Protein AF-F9ELX4-F1 (afdb_monomer_lite)

Organism: NCBI:txid997347

pLDDT: mean 89.17, std 4.65, range [71.38, 95.75]

Foldseek 3Di:
DDPVVVVVVCVPVDDDDDDDDPPDDDDDPPDVVRVVVVCVVVVHDDDDDDDDDDDD

Radius of gyration: 19.5 Å; chains: 1; bounding box: 52×13×44 Å

Secondary structure (DSSP, 8-state):
--HHHHHHHHTTTS-------TT------SSHHHHHHHHHHTT-------------

Sequence (56 aa):
MWWENILYELIGKQDINVKNIENRFWAEVDYIEDYERILKFRKYNINYNIAIEKKK

Structure (mmCIF, N/CA/C/O backbone):
data_AF-F9ELX4-F1
#
_entry.id   AF-F9ELX4-F1
#
loop_
_atom_site.group_PDB
_atom_site.id
_atom_site.type_symbol
_atom_site.label_atom_id
_atom_site.label_alt_id
_atom_site.label_comp_id
_atom_site.label_asym_id
_atom_site.label_entity_id
_atom_site.label_seq_id
_atom_site.pdbx_PDB_ins_code
_atom_site.Cartn_x
_atom_site.Cartn_y
_atom_site.Cartn_z
_atom_site.occupancy
_atom_site.B_iso_or_equiv
_atom_site.auth_seq_id
_atom_site.auth_comp_id
_atom_site.auth_asym_id
_atom_site.auth_atom_id
_atom_site.pdbx_PDB_model_num
ATOM 1 N N . MET A 1 1 ? 9.245 9.471 15.604 1.00 74.50 1 MET A N 1
ATOM 2 C CA . MET A 1 1 ? 7.835 9.281 16.009 1.00 74.50 1 MET A CA 1
ATOM 3 C C . MET A 1 1 ? 6.989 9.468 14.761 1.00 74.50 1 MET A C 1
ATOM 5 O O . MET A 1 1 ? 7.272 10.408 14.030 1.00 74.50 1 MET A O 1
ATOM 9 N N . TRP A 1 2 ? 6.065 8.551 14.474 1.00 92.56 2 TRP A N 1
ATOM 10 C CA . TRP A 1 2 ? 5.264 8.534 13.239 1.00 92.56 2 TRP A CA 1
ATOM 11 C C . TRP A 1 2 ? 3.819 8.945 13.539 1.00 92.56 2 TRP A C 1
ATOM 13 O O . TRP A 1 2 ? 3.387 8.842 14.687 1.00 92.56 2 TRP A O 1
ATOM 23 N N . TRP A 1 3 ? 3.070 9.403 12.531 1.00 92.69 3 TRP A N 1
ATOM 24 C CA . TRP A 1 3 ? 1.664 9.803 12.704 1.00 92.69 3 TRP A CA 1
ATOM 25 C C . TRP A 1 3 ? 0.775 8.634 13.162 1.00 92.69 3 TRP A C 1
ATOM 27 O O . TRP A 1 3 ? -0.171 8.843 13.915 1.00 92.69 3 TRP A O 1
ATOM 37 N N . GLU A 1 4 ? 1.124 7.400 12.795 1.00 92.00 4 GLU A N 1
ATOM 38 C CA . GLU A 1 4 ? 0.424 6.181 13.222 1.00 92.00 4 GLU A CA 1
ATOM 39 C C . GLU A 1 4 ? 0.449 5.990 14.742 1.00 92.00 4 GLU A C 1
ATOM 41 O O . GLU A 1 4 ? -0.548 5.578 15.328 1.00 92.00 4 GLU A O 1
ATOM 46 N N . ASN A 1 5 ? 1.549 6.365 15.406 1.00 93.38 5 ASN A N 1
ATOM 47 C CA . ASN A 1 5 ? 1.662 6.254 16.862 1.00 93.38 5 ASN A CA 1
ATOM 48 C C . ASN A 1 5 ? 0.597 7.096 17.571 1.00 93.38 5 ASN A C 1
ATOM 50 O O . ASN A 1 5 ? 0.020 6.651 18.558 1.00 93.38 5 ASN A O 1
ATOM 54 N N . ILE A 1 6 ? 0.294 8.279 17.031 1.00 91.88 6 ILE A N 1
ATOM 55 C CA . ILE A 1 6 ? -0.765 9.142 17.560 1.00 91.88 6 ILE A CA 1
ATOM 56 C C . ILE A 1 6 ? -2.130 8.464 17.416 1.00 91.88 6 ILE A C 1
ATOM 58 O O . ILE A 1 6 ? -2.939 8.520 18.336 1.00 91.88 6 ILE A O 1
ATOM 62 N N . LEU A 1 7 ? -2.390 7.775 16.299 1.00 92.25 7 LEU A N 1
ATOM 63 C CA . LEU A 1 7 ? -3.646 7.041 16.119 1.00 92.25 7 LEU A CA 1
ATOM 64 C C . LEU A 1 7 ? -3.771 5.874 17.102 1.00 92.25 7 LEU A C 1
ATOM 66 O O . LEU A 1 7 ? -4.842 5.677 17.672 1.00 92.25 7 LEU A O 1
ATOM 70 N N . TYR A 1 8 ? -2.684 5.140 17.353 1.00 91.38 8 TYR A N 1
ATOM 71 C CA . TYR A 1 8 ? -2.679 4.069 18.351 1.00 91.38 8 TYR A CA 1
ATOM 72 C C . TYR A 1 8 ? -2.924 4.596 19.768 1.00 91.38 8 TYR A C 1
ATOM 74 O O . TYR A 1 8 ? -3.668 3.984 20.533 1.00 91.38 8 TYR A O 1
ATOM 82 N N . GLU A 1 9 ? -2.375 5.762 20.109 1.00 93.56 9 GLU A N 1
ATOM 83 C CA . GLU A 1 9 ? -2.613 6.410 21.403 1.00 93.56 9 GLU A CA 1
ATOM 84 C C . GLU A 1 9 ? -4.070 6.854 21.616 1.00 93.56 9 GLU A C 1
ATOM 86 O O . GLU A 1 9 ? -4.479 7.051 22.768 1.00 93.56 9 GLU A O 1
ATOM 91 N N . LEU A 1 10 ? -4.846 7.013 20.539 1.00 93.50 10 LEU A N 1
ATOM 92 C CA . LEU A 1 10 ? -6.259 7.404 20.562 1.00 93.50 10 LEU A CA 1
ATOM 93 C C . LEU A 1 10 ? -7.224 6.211 20.666 1.00 93.50 10 LEU A C 1
ATOM 95 O O . LEU A 1 10 ? -8.407 6.420 20.953 1.00 93.50 10 LEU A O 1
ATOM 99 N N . ILE A 1 11 ? -6.742 4.971 20.501 1.00 91.62 11 ILE A N 1
ATOM 100 C CA . ILE A 1 11 ? -7.569 3.761 20.627 1.00 91.62 11 ILE A CA 1
ATOM 101 C C . ILE A 1 11 ? -8.228 3.717 22.013 1.00 91.62 11 ILE A C 1
ATOM 103 O O . ILE A 1 11 ? -7.566 3.810 23.045 1.00 91.62 11 ILE A O 1
ATOM 107 N N . GLY A 1 12 ? -9.557 3.584 22.033 1.00 91.56 12 GLY A N 1
ATOM 108 C CA . GLY A 1 12 ? -10.361 3.532 23.260 1.00 91.56 12 GLY A CA 1
ATOM 109 C C . GLY A 1 12 ? -10.567 4.880 23.962 1.00 91.56 12 GLY A C 1
ATOM 110 O O . GLY A 1 12 ? -11.280 4.926 24.962 1.00 91.56 12 GLY A O 1
ATOM 111 N N . LYS A 1 13 ? -9.978 5.973 23.454 1.00 95.75 13 LYS A N 1
ATOM 112 C CA . LYS A 1 13 ? -10.191 7.343 23.957 1.00 95.75 13 LYS A CA 1
ATOM 113 C C . LYS A 1 13 ? -11.122 8.154 23.061 1.00 95.75 13 LYS A C 1
ATOM 115 O O . LYS A 1 13 ? -11.850 9.008 23.557 1.00 95.75 13 LYS A O 1
ATOM 120 N N . GLN A 1 14 ? -11.076 7.903 21.755 1.00 94.62 14 GLN A N 1
ATOM 121 C CA . GLN A 1 14 ? -11.896 8.580 20.759 1.00 94.62 14 GLN A CA 1
ATOM 122 C C . GLN A 1 14 ? -12.257 7.609 19.634 1.00 94.62 14 GLN A C 1
ATOM 124 O O . GLN A 1 14 ? -11.422 6.813 19.205 1.00 94.62 14 GLN A O 1
ATOM 129 N N . ASP A 1 15 ? -13.480 7.719 19.118 1.00 92.88 15 ASP A N 1
ATOM 130 C CA . ASP A 1 15 ? -13.883 6.984 17.925 1.00 92.88 15 ASP A CA 1
ATOM 131 C C . ASP A 1 15 ? -13.136 7.505 16.690 1.00 92.88 15 ASP A C 1
ATOM 133 O O . ASP A 1 15 ? -13.162 8.697 16.360 1.00 92.88 15 ASP A O 1
ATOM 137 N N . ILE A 1 16 ? -12.468 6.591 15.990 1.00 89.94 16 ILE A N 1
ATOM 138 C CA . ILE A 1 16 ? -11.767 6.864 14.736 1.00 89.94 16 ILE A CA 1
ATOM 139 C C . ILE A 1 16 ? -12.626 6.312 13.598 1.00 89.94 16 ILE A C 1
ATOM 141 O O . ILE A 1 16 ? -12.704 5.104 13.382 1.00 89.94 16 ILE A O 1
ATOM 145 N N . ASN A 1 17 ? -13.289 7.206 12.866 1.00 90.81 17 ASN A N 1
ATOM 146 C CA . ASN A 1 17 ? -14.177 6.828 11.769 1.00 90.81 17 ASN A CA 1
ATOM 147 C C . ASN A 1 17 ? -13.379 6.487 10.503 1.00 90.81 17 ASN A C 1
ATOM 149 O O . ASN A 1 17 ? -12.614 7.313 10.005 1.00 90.81 17 ASN A O 1
ATOM 153 N N . VAL A 1 18 ? -13.612 5.299 9.942 1.00 90.06 18 VAL A N 1
ATOM 154 C CA . VAL A 1 18 ? -12.980 4.837 8.698 1.00 90.06 18 VAL A CA 1
ATOM 155 C C . VAL A 1 18 ? -14.024 4.750 7.589 1.00 90.06 18 VAL A C 1
ATOM 157 O O . VAL A 1 18 ? -15.150 4.304 7.808 1.00 90.06 18 VAL A O 1
ATOM 160 N N . LYS A 1 19 ? -13.651 5.164 6.374 1.00 91.81 19 LYS A N 1
ATOM 161 C CA . LYS A 1 19 ? -14.491 5.046 5.179 1.00 91.81 19 LYS A CA 1
ATOM 162 C C . LYS A 1 19 ? -13.870 4.058 4.203 1.00 91.81 19 LYS A C 1
ATOM 164 O O . LYS A 1 19 ? -12.732 4.239 3.784 1.00 91.81 19 LYS A O 1
ATOM 169 N N . ASN A 1 20 ? -14.645 3.057 3.799 1.00 89.62 20 ASN A N 1
ATOM 170 C CA . ASN A 1 20 ? -14.242 2.140 2.741 1.00 89.62 20 ASN A CA 1
ATOM 171 C C . ASN A 1 20 ? -14.197 2.875 1.383 1.00 89.62 20 ASN A C 1
ATOM 173 O O . ASN A 1 20 ? -15.099 3.649 1.051 1.00 89.62 20 ASN A O 1
ATOM 177 N N . ILE A 1 21 ? -13.133 2.651 0.612 1.00 88.44 21 ILE A N 1
ATOM 178 C CA . ILE A 1 21 ? -12.849 3.308 -0.673 1.00 88.44 21 ILE A CA 1
ATOM 179 C C . ILE A 1 21 ? -12.725 2.292 -1.817 1.00 88.44 21 ILE A C 1
ATOM 181 O O . ILE A 1 21 ? -11.830 2.397 -2.654 1.00 88.44 21 ILE A O 1
ATOM 185 N N . GLU A 1 22 ? -13.625 1.310 -1.853 1.00 87.81 22 GLU A N 1
ATOM 186 C CA . GLU A 1 22 ? -13.651 0.251 -2.870 1.00 87.81 22 GLU A CA 1
ATOM 187 C C . GLU A 1 22 ? -13.530 0.777 -4.308 1.00 87.81 22 GLU A C 1
ATOM 189 O O . GLU A 1 22 ? -13.896 1.913 -4.628 1.00 87.81 22 GLU A O 1
ATOM 194 N N . ASN A 1 23 ? -13.020 -0.082 -5.195 1.00 82.81 23 ASN A N 1
ATOM 195 C CA . ASN A 1 23 ? -12.751 0.215 -6.608 1.00 82.81 23 ASN A CA 1
ATOM 196 C C . ASN A 1 23 ? -11.735 1.345 -6.849 1.00 82.81 23 ASN A C 1
ATOM 198 O O . ASN A 1 23 ? -11.579 1.806 -7.981 1.00 82.81 23 ASN A O 1
ATOM 202 N N . ARG A 1 24 ? -11.012 1.783 -5.812 1.00 84.06 24 ARG A N 1
ATOM 203 C CA . ARG A 1 24 ? -9.845 2.660 -5.940 1.00 84.06 24 ARG A CA 1
ATOM 204 C C . ARG A 1 24 ? -8.572 1.864 -5.693 1.00 84.06 24 ARG A C 1
ATOM 206 O O . ARG A 1 24 ? -8.548 0.942 -4.885 1.00 84.06 24 ARG A O 1
ATOM 213 N N . PHE A 1 25 ? -7.513 2.238 -6.398 1.00 83.75 25 PHE A N 1
ATOM 214 C CA . PHE A 1 25 ? -6.175 1.712 -6.167 1.00 83.75 25 PHE A CA 1
ATOM 215 C C . PHE A 1 25 ? -5.389 2.724 -5.336 1.00 83.75 25 PHE A C 1
ATOM 217 O O . PHE A 1 25 ? -5.308 3.894 -5.712 1.00 83.75 25 PHE A O 1
ATOM 224 N N . TRP A 1 26 ? -4.816 2.268 -4.227 1.00 85.44 26 TRP A N 1
ATOM 225 C CA . TRP A 1 26 ? -3.892 3.031 -3.399 1.00 85.44 26 TRP A CA 1
ATOM 226 C C . TRP A 1 26 ? -2.673 2.159 -3.110 1.00 85.44 26 TRP A C 1
ATOM 228 O O . TRP A 1 26 ? -2.808 0.977 -2.790 1.00 85.44 26 TRP A O 1
ATOM 238 N N . ALA A 1 27 ? -1.494 2.741 -3.264 1.00 83.75 27 ALA A N 1
ATOM 239 C CA . ALA A 1 27 ? -0.232 2.163 -2.843 1.00 83.75 27 ALA A CA 1
ATOM 240 C C . ALA A 1 27 ? 0.673 3.323 -2.433 1.00 83.75 27 ALA A C 1
ATOM 242 O O . ALA A 1 27 ? 0.746 4.327 -3.148 1.00 83.75 27 ALA A O 1
ATOM 243 N N . GLU A 1 28 ? 1.328 3.186 -1.288 1.00 89.75 28 GLU A N 1
ATOM 244 C CA . GLU A 1 28 ? 2.521 3.963 -0.975 1.00 89.75 28 GLU A CA 1
ATOM 245 C C . GLU A 1 28 ? 3.635 3.556 -1.953 1.00 89.75 28 GLU A C 1
ATOM 247 O O . GLU A 1 28 ? 3.685 2.400 -2.376 1.00 89.75 28 GLU A O 1
ATOM 252 N N . VAL A 1 29 ? 4.446 4.513 -2.406 1.00 91.94 29 VAL A N 1
ATOM 253 C CA . VAL A 1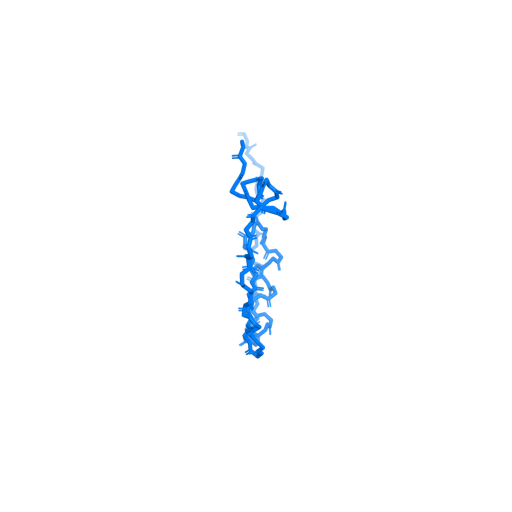 29 ? 5.481 4.279 -3.42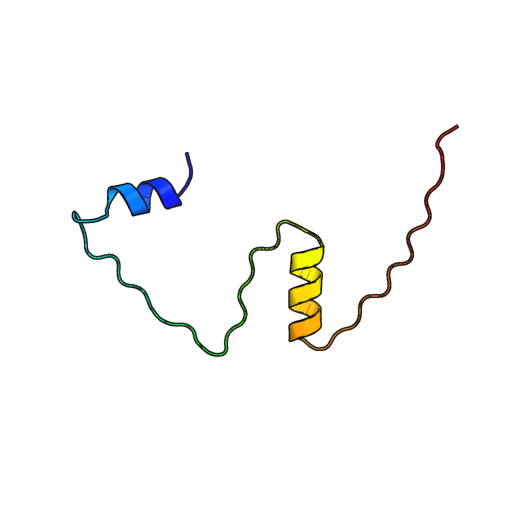6 1.00 91.94 29 VAL A CA 1
ATOM 254 C C . VAL A 1 29 ? 6.840 4.464 -2.775 1.00 91.94 29 VAL A C 1
ATOM 256 O O . VAL A 1 29 ? 7.449 5.526 -2.902 1.00 91.94 29 VAL A O 1
ATOM 259 N N . ASP A 1 30 ? 7.286 3.426 -2.075 1.00 92.31 30 ASP A N 1
ATOM 260 C CA . ASP A 1 30 ? 8.572 3.426 -1.371 1.00 92.31 30 ASP A CA 1
ATOM 261 C C . ASP A 1 30 ? 9.668 2.734 -2.185 1.00 92.31 30 ASP A C 1
ATOM 263 O O . ASP A 1 30 ? 10.841 3.107 -2.104 1.00 92.31 30 ASP A O 1
ATOM 267 N N . TYR A 1 31 ? 9.284 1.763 -3.018 1.00 91.62 31 TYR A N 1
ATOM 268 C CA . TYR A 1 31 ? 10.189 1.023 -3.893 1.00 91.62 31 TYR A CA 1
ATOM 269 C C . TYR A 1 31 ? 9.711 1.031 -5.350 1.00 91.62 31 TYR A C 1
ATOM 271 O O . TYR A 1 31 ? 8.580 1.407 -5.670 1.00 91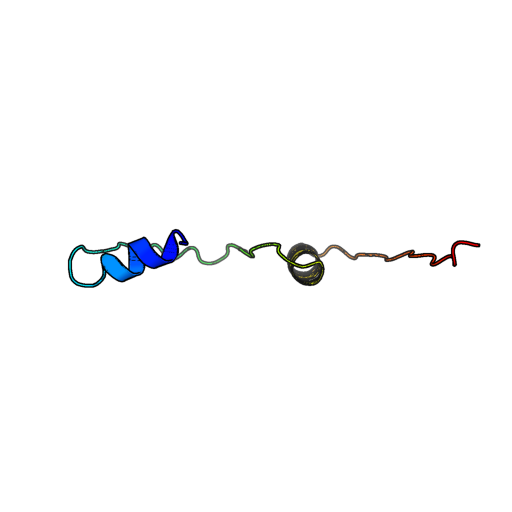.62 31 TYR A O 1
ATOM 279 N N . ILE A 1 32 ? 10.586 0.618 -6.272 1.00 89.25 32 ILE A N 1
ATOM 280 C CA . ILE A 1 32 ? 10.262 0.601 -7.706 1.00 89.25 32 ILE A CA 1
ATOM 281 C C . ILE A 1 32 ? 9.126 -0.386 -8.015 1.00 89.25 32 ILE A C 1
ATOM 283 O O . ILE A 1 32 ? 8.287 -0.119 -8.874 1.00 89.25 32 ILE A O 1
ATOM 287 N N . GLU A 1 33 ? 9.033 -1.474 -7.260 1.00 90.94 33 GL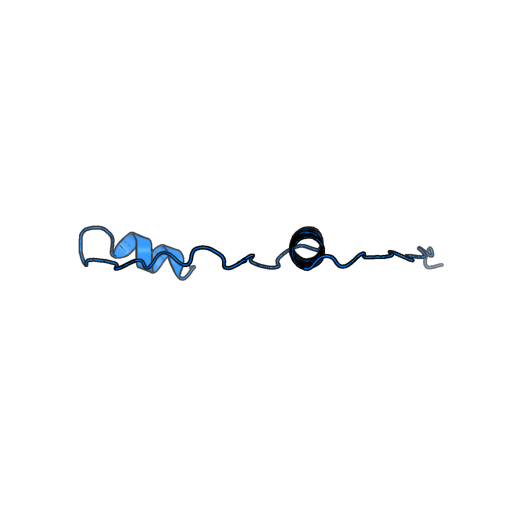U A N 1
ATOM 288 C CA . GLU A 1 33 ? 8.008 -2.509 -7.371 1.00 90.94 33 GLU A CA 1
ATOM 289 C C . GLU A 1 33 ? 6.594 -1.962 -7.083 1.00 90.94 33 GLU A C 1
ATOM 291 O O . GLU A 1 33 ? 5.606 -2.411 -7.676 1.00 90.94 33 GLU A O 1
ATOM 296 N N . ASP A 1 34 ? 6.466 -0.951 -6.217 1.00 92.25 34 ASP A N 1
ATOM 297 C CA . ASP A 1 34 ? 5.183 -0.283 -5.958 1.00 92.25 34 ASP A CA 1
ATOM 298 C C . ASP A 1 34 ? 4.719 0.517 -7.175 1.00 92.25 34 ASP A C 1
ATOM 300 O O . ASP A 1 34 ? 3.542 0.489 -7.559 1.00 92.25 34 ASP A O 1
ATOM 304 N N . TYR A 1 35 ? 5.666 1.171 -7.844 1.00 90.62 35 TYR A N 1
ATOM 305 C CA . TYR A 1 35 ? 5.406 1.859 -9.098 1.00 90.62 35 TYR A CA 1
ATOM 306 C C . TYR A 1 35 ? 5.046 0.878 -10.226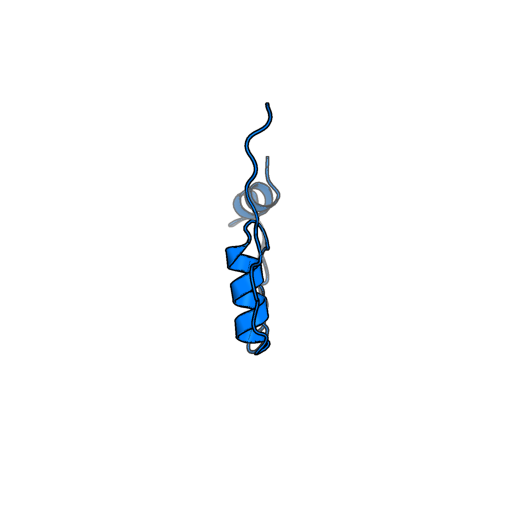 1.00 90.62 35 TYR A C 1
ATOM 308 O O . TYR A 1 35 ? 4.093 1.116 -10.976 1.00 90.62 35 TYR A O 1
ATOM 316 N N . GLU A 1 36 ? 5.719 -0.274 -10.305 1.00 91.56 36 GLU A N 1
ATOM 317 C CA . GLU A 1 36 ? 5.364 -1.353 -11.237 1.00 91.56 36 GLU A CA 1
ATOM 318 C C . GLU A 1 36 ? 3.929 -1.857 -11.016 1.00 91.56 36 GLU A C 1
ATOM 320 O O . GLU A 1 36 ? 3.172 -2.031 -11.978 1.00 91.56 36 GLU A O 1
ATOM 325 N N . ARG A 1 37 ? 3.504 -2.033 -9.755 1.00 90.81 37 ARG A N 1
ATOM 326 C CA . ARG A 1 3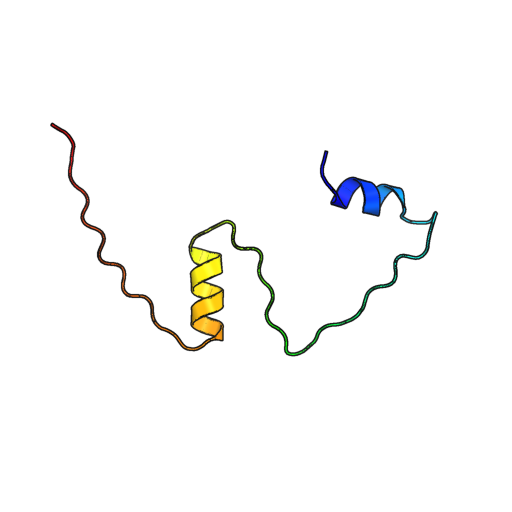7 ? 2.121 -2.413 -9.406 1.00 90.81 37 ARG A CA 1
ATOM 327 C C . ARG A 1 37 ? 1.100 -1.381 -9.883 1.00 90.81 37 ARG A C 1
ATOM 329 O O . ARG A 1 37 ? 0.065 -1.774 -10.430 1.00 90.81 37 ARG A O 1
ATOM 336 N N . ILE A 1 38 ? 1.385 -0.085 -9.719 1.00 91.44 38 ILE A N 1
ATOM 337 C CA . ILE A 1 38 ? 0.532 1.003 -10.230 1.00 91.44 38 ILE A CA 1
ATOM 338 C C . ILE A 1 38 ? 0.390 0.893 -11.748 1.00 91.44 38 ILE A C 1
ATOM 340 O O . ILE A 1 38 ? -0.720 0.964 -12.284 1.00 91.44 38 ILE A O 1
ATOM 344 N N . LEU A 1 39 ? 1.501 0.708 -12.457 1.00 92.06 39 LEU A N 1
ATOM 345 C CA . LEU A 1 39 ? 1.490 0.642 -13.913 1.00 92.06 39 LEU A CA 1
ATOM 346 C C . LEU A 1 39 ? 0.769 -0.603 -14.424 1.00 92.06 39 LEU A C 1
ATOM 348 O O . LEU A 1 39 ? -0.055 -0.485 -15.334 1.00 92.06 39 LEU A O 1
ATOM 352 N N . LYS A 1 40 ? 0.949 -1.752 -13.766 1.00 90.38 40 LYS A N 1
ATOM 353 C CA . LYS A 1 40 ? 0.185 -2.973 -14.044 1.00 90.38 40 LYS A CA 1
ATOM 354 C C . LYS A 1 40 ? -1.317 -2.764 -13.849 1.00 90.38 40 LYS A C 1
ATOM 356 O O . LYS A 1 40 ? -2.093 -3.123 -14.734 1.00 90.38 40 LYS A O 1
ATOM 361 N N . PHE A 1 41 ? -1.738 -2.149 -12.740 1.00 90.38 41 PHE A N 1
ATOM 362 C CA . PHE A 1 41 ? -3.151 -1.818 -12.502 1.00 90.38 41 PHE A CA 1
ATOM 363 C C . PHE A 1 41 ? -3.718 -0.920 -13.613 1.00 90.38 41 PHE A C 1
ATOM 365 O O . PHE A 1 41 ? -4.844 -1.108 -14.073 1.00 90.38 41 PHE A O 1
ATOM 372 N N . ARG A 1 42 ? -2.907 0.023 -14.097 1.00 91.19 42 ARG A N 1
ATOM 373 C CA . ARG A 1 42 ? -3.262 0.950 -15.176 1.00 91.19 42 ARG A CA 1
ATOM 374 C C . ARG A 1 42 ? -3.058 0.386 -16.593 1.00 91.19 42 ARG A C 1
ATOM 376 O O . ARG A 1 42 ? -3.333 1.102 -17.552 1.00 91.19 42 ARG A O 1
ATOM 383 N N . LYS A 1 43 ? -2.627 -0.875 -16.732 1.00 94.12 43 LYS A N 1
ATOM 384 C CA . LYS A 1 43 ? -2.353 -1.564 -18.010 1.00 94.12 43 LYS A CA 1
ATOM 385 C C . LYS A 1 43 ? -1.234 -0.924 -18.851 1.00 94.12 43 LYS A C 1
ATOM 387 O O . LYS A 1 43 ? -1.295 -0.939 -20.078 1.00 94.12 43 LYS A O 1
ATOM 392 N N . TYR A 1 44 ? -0.218 -0.373 -18.196 1.00 94.06 44 TYR A N 1
ATOM 393 C CA . TYR A 1 44 ? 1.017 0.082 -18.837 1.00 94.06 44 TYR A CA 1
ATOM 394 C C . TYR A 1 44 ? 2.110 -0.984 -18.713 1.00 94.06 44 TYR A C 1
ATOM 396 O O . TYR A 1 44 ? 2.130 -1.752 -17.753 1.00 94.06 44 TYR A O 1
ATOM 404 N N . ASN A 1 45 ? 3.042 -0.979 -19.666 1.00 86.00 45 ASN A N 1
ATOM 405 C CA . ASN A 1 45 ? 4.251 -1.799 -19.636 1.00 86.00 45 ASN A CA 1
ATOM 406 C C . ASN A 1 45 ? 5.467 -0.904 -19.377 1.00 86.00 45 ASN A C 1
ATOM 408 O O . ASN A 1 45 ? 5.546 0.196 -19.927 1.00 86.00 45 ASN A O 1
ATOM 412 N N . ILE A 1 46 ? 6.417 -1.386 -18.577 1.00 86.62 46 ILE A N 1
ATOM 413 C CA . ILE A 1 46 ? 7.714 -0.735 -18.375 1.00 86.62 46 ILE A CA 1
ATOM 414 C C . ILE A 1 46 ? 8.776 -1.499 -19.152 1.00 86.62 46 ILE A C 1
ATOM 416 O O . ILE A 1 46 ? 8.837 -2.723 -19.084 1.00 86.62 46 ILE A O 1
ATOM 420 N N . ASN A 1 47 ? 9.639 -0.756 -19.840 1.00 87.19 47 ASN A N 1
ATOM 421 C CA . ASN A 1 47 ? 10.861 -1.284 -20.427 1.00 87.19 47 ASN A CA 1
ATOM 422 C C . ASN A 1 47 ? 12.056 -0.703 -19.667 1.00 87.19 47 ASN A C 1
ATOM 424 O O . ASN A 1 47 ? 12.268 0.510 -19.687 1.00 87.19 47 ASN A O 1
ATOM 428 N N . TYR A 1 48 ? 12.842 -1.562 -19.023 1.00 84.31 48 TYR A N 1
ATOM 429 C CA . TYR A 1 48 ? 14.070 -1.161 -18.342 1.00 84.31 48 TYR A CA 1
ATOM 430 C C . TYR A 1 48 ? 15.263 -1.313 -19.284 1.00 84.31 48 TYR A C 1
ATOM 432 O O . TYR A 1 48 ? 15.653 -2.425 -19.624 1.00 84.31 48 TYR A O 1
ATOM 440 N N . ASN A 1 49 ? 15.865 -0.191 -19.677 1.00 86.31 49 ASN A N 1
ATOM 441 C CA . ASN A 1 49 ? 17.160 -0.167 -20.353 1.00 86.31 49 ASN A CA 1
ATOM 442 C C . ASN A 1 49 ? 18.182 0.436 -19.393 1.00 86.31 49 ASN A C 1
ATOM 444 O O . ASN A 1 49 ? 18.347 1.653 -19.335 1.00 86.31 49 ASN A O 1
ATOM 448 N N . ILE A 1 50 ? 18.828 -0.419 -18.604 1.00 86.69 50 ILE A N 1
ATOM 449 C CA . ILE A 1 50 ? 19.840 -0.005 -17.633 1.00 86.69 50 ILE A CA 1
ATOM 450 C C . ILE A 1 50 ? 21.193 -0.507 -18.129 1.00 86.69 50 ILE A C 1
ATOM 452 O O . ILE A 1 50 ? 21.405 -1.710 -18.261 1.00 86.69 50 ILE A O 1
ATOM 456 N N . ALA A 1 51 ? 22.107 0.422 -18.401 1.00 88.12 51 ALA A N 1
ATOM 457 C CA . ALA A 1 51 ? 23.507 0.121 -18.669 1.00 88.12 51 ALA A CA 1
ATOM 458 C C . ALA A 1 51 ? 24.327 0.393 -17.403 1.00 88.12 51 ALA A C 1
ATOM 460 O O . ALA A 1 51 ? 24.175 1.440 -16.774 1.00 88.12 51 ALA A O 1
ATOM 461 N N . ILE A 1 52 ? 25.183 -0.557 -17.024 1.00 86.19 52 ILE A N 1
ATOM 462 C CA . ILE A 1 52 ? 26.036 -0.453 -15.837 1.00 86.19 52 ILE A CA 1
ATOM 463 C C . ILE A 1 52 ? 27.479 -0.336 -16.306 1.00 86.19 52 ILE A C 1
ATOM 465 O O . ILE A 1 52 ? 28.011 -1.246 -16.939 1.00 86.19 52 ILE A O 1
ATOM 469 N N . GLU A 1 53 ? 28.123 0.771 -15.956 1.00 90.19 53 GLU A N 1
ATOM 470 C CA . GLU A 1 53 ? 29.534 1.005 -16.244 1.00 90.19 53 GLU A CA 1
ATOM 471 C C . GLU A 1 53 ? 30.343 1.061 -14.951 1.00 90.19 53 GLU A C 1
ATOM 473 O O . GLU A 1 53 ? 29.931 1.642 -13.944 1.00 90.19 53 GLU A O 1
ATOM 478 N N . LYS A 1 54 ? 31.535 0.462 -14.975 1.00 84.81 54 LYS A N 1
ATOM 479 C CA . LYS A 1 54 ? 32.481 0.544 -13.864 1.00 84.81 54 LYS A CA 1
ATOM 480 C C . LYS A 1 54 ? 33.252 1.858 -13.968 1.00 84.81 54 LYS A C 1
ATOM 482 O O . LYS A 1 54 ? 33.952 2.076 -14.956 1.00 84.81 54 LYS A O 1
ATOM 487 N N . LYS A 1 55 ? 33.177 2.704 -12.934 1.00 78.50 55 LYS A N 1
ATOM 488 C CA . LYS A 1 55 ? 34.078 3.861 -12.810 1.00 78.50 55 LYS A CA 1
ATOM 489 C C . LYS A 1 55 ? 35.529 3.369 -12.754 1.00 78.50 55 LYS A C 1
ATOM 491 O O . LYS A 1 55 ? 35.850 2.511 -11.930 1.00 78.50 55 LYS A O 1
ATOM 496 N N . LYS A 1 56 ? 36.351 3.876 -13.674 1.00 71.38 56 LYS A N 1
ATOM 497 C CA . LYS A 1 56 ? 37.812 3.751 -13.637 1.00 71.38 56 LYS A CA 1
ATOM 498 C C . LYS A 1 56 ? 38.395 4.668 -12.574 1.00 71.38 56 LYS A C 1
ATOM 500 O O . LYS A 1 56 ? 37.802 5.750 -12.362 1.00 71.38 56 LYS A O 1
#